Protein AF-A0A967H400-F1 (afdb_monomer_lite)

Foldseek 3Di:
DDCVVVVNDQADWAPWDADPPFFIWTAGPNRTDTDGDPVVCVVVVHDCVVCVVVVVVCVVVVDDD

pLDDT: mean 72.34, std 12.13, range [39.59, 88.38]

Sequence (65 aa):
EGARERNISAPRTENFESVTGKGVMGTIDGQQAALGNRALLDQLGIDPFPLLEKAEEMRRDGQTA

Structure (mmCIF, N/CA/C/O backbone):
data_AF-A0A967H400-F1
#
_entry.id   AF-A0A967H400-F1
#
loop_
_atom_site.group_PDB
_atom_site.id
_atom_site.type_symbol
_atom_site.label_atom_id
_atom_site.label_alt_id
_atom_site.label_comp_id
_atom_site.label_asym_id
_atom_site.label_entity_id
_atom_site.label_seq_id
_atom_site.pdbx_PDB_ins_code
_atom_site.Cartn_x
_atom_site.Cartn_y
_atom_site.Cartn_z
_atom_site.occupancy
_atom_site.B_iso_or_equiv
_atom_site.auth_seq_id
_atom_site.auth_comp_id
_atom_site.auth_asym_id
_atom_site.auth_atom_id
_atom_site.pdbx_PDB_model_num
ATOM 1 N N . GLU A 1 1 ? 4.811 13.534 5.875 1.00 39.59 1 GLU A N 1
ATOM 2 C CA . GLU A 1 1 ? 3.559 14.148 6.364 1.00 39.59 1 GLU A CA 1
ATOM 3 C C . GLU A 1 1 ? 2.429 13.144 6.211 1.00 39.59 1 GLU A C 1
ATOM 5 O O . GLU A 1 1 ? 2.416 12.419 5.221 1.00 39.59 1 GLU A O 1
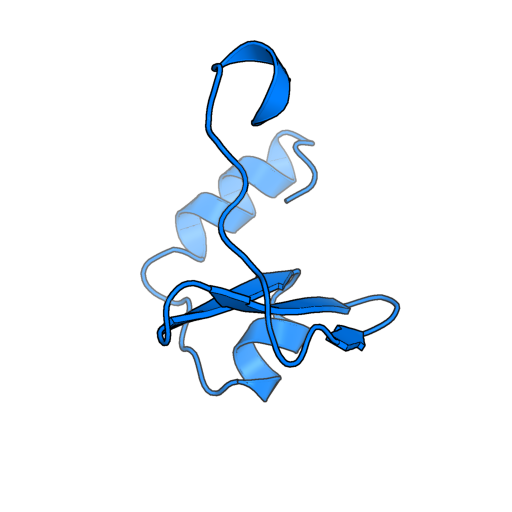ATOM 10 N N . GLY A 1 2 ? 1.554 12.999 7.207 1.00 58.69 2 GLY A N 1
ATOM 11 C CA . GLY A 1 2 ? 0.661 11.832 7.291 1.00 58.69 2 GLY A CA 1
ATOM 12 C C . GLY A 1 2 ? -0.712 12.106 7.901 1.00 58.69 2 GLY A C 1
ATOM 13 O O . GLY A 1 2 ? -1.044 13.230 8.265 1.00 58.69 2 GLY A O 1
ATOM 14 N N . ALA A 1 3 ? -1.520 11.050 8.039 1.00 61.47 3 ALA A N 1
ATOM 15 C CA . ALA A 1 3 ? -2.911 11.123 8.506 1.00 61.47 3 ALA A CA 1
ATOM 16 C C . ALA A 1 3 ? -3.092 11.861 9.852 1.00 61.47 3 ALA A C 1
ATOM 18 O O . ALA A 1 3 ? -4.095 12.550 10.041 1.00 61.47 3 ALA A O 1
ATOM 19 N N . ARG A 1 4 ? -2.096 11.783 10.753 1.00 57.75 4 ARG A N 1
ATOM 20 C CA . ARG A 1 4 ? -2.106 12.461 12.063 1.00 57.75 4 ARG A CA 1
ATOM 21 C C . ARG A 1 4 ? -2.085 13.988 11.973 1.00 57.75 4 ARG A C 1
ATOM 23 O O . ARG A 1 4 ? -2.773 14.630 12.752 1.00 57.75 4 ARG A O 1
ATOM 30 N N . GLU A 1 5 ? -1.350 14.570 11.028 1.00 63.81 5 GLU A N 1
ATOM 31 C CA . GLU A 1 5 ? -1.285 16.034 10.863 1.00 63.81 5 GLU A CA 1
ATOM 32 C C . GLU A 1 5 ? -2.552 16.597 10.212 1.00 63.81 5 GLU A C 1
ATOM 34 O O . GLU A 1 5 ? -2.881 17.766 10.386 1.00 63.81 5 GLU A O 1
ATOM 39 N N . ARG A 1 6 ? -3.305 15.753 9.496 1.00 67.38 6 ARG A N 1
ATOM 40 C CA . ARG A 1 6 ? -4.538 16.139 8.796 1.00 67.38 6 ARG A CA 1
ATOM 41 C C . ARG A 1 6 ? -5.809 15.886 9.618 1.00 67.38 6 ARG A C 1
ATOM 43 O O . ARG A 1 6 ? -6.898 16.014 9.070 1.00 67.38 6 ARG A O 1
ATOM 50 N N . ASN A 1 7 ? -5.686 15.523 10.902 1.00 61.66 7 ASN A N 1
ATOM 51 C CA . ASN A 1 7 ? -6.803 15.128 11.779 1.00 61.66 7 ASN A CA 1
ATOM 52 C C . ASN A 1 7 ? -7.717 14.049 11.165 1.00 61.66 7 ASN A C 1
ATOM 54 O O . ASN A 1 7 ? -8.919 14.011 11.426 1.00 61.66 7 ASN A O 1
ATOM 58 N N . ILE A 1 8 ? -7.158 13.162 10.339 1.00 63.84 8 ILE A N 1
ATOM 59 C CA . ILE A 1 8 ? -7.917 12.054 9.764 1.00 63.84 8 ILE A CA 1
ATOM 60 C C . ILE A 1 8 ? -7.947 10.949 10.814 1.00 63.84 8 ILE A C 1
ATOM 62 O O . ILE A 1 8 ? -6.906 10.385 11.162 1.00 63.8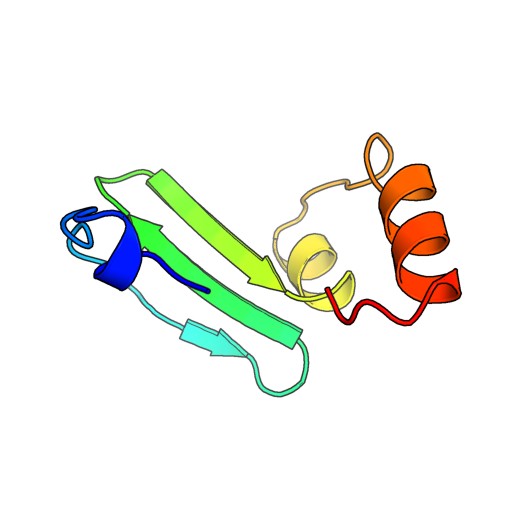4 8 ILE A O 1
ATOM 66 N N . SER A 1 9 ? -9.138 10.656 11.337 1.00 63.25 9 SER A N 1
ATOM 67 C CA . SER A 1 9 ? -9.334 9.507 12.219 1.00 63.25 9 SER A CA 1
ATOM 68 C C . SER A 1 9 ? -9.006 8.248 11.427 1.00 63.25 9 SER A C 1
ATOM 70 O O . SER A 1 9 ? -9.619 8.015 10.387 1.00 63.25 9 SER A O 1
ATOM 72 N N . ALA A 1 10 ? -8.007 7.481 11.865 1.00 63.16 10 ALA A N 1
ATOM 73 C CA . ALA A 1 10 ? -7.619 6.265 11.167 1.00 63.16 10 ALA A CA 1
ATOM 74 C C . ALA A 1 10 ? -8.761 5.240 11.303 1.00 63.16 10 ALA A C 1
ATOM 76 O O . ALA A 1 10 ? -9.040 4.810 12.427 1.00 63.16 10 ALA A O 1
ATOM 77 N N . PRO A 1 11 ? -9.443 4.875 10.204 1.00 66.88 11 PRO A N 1
ATOM 78 C CA . PRO A 1 11 ? -10.502 3.877 10.252 1.00 66.88 11 P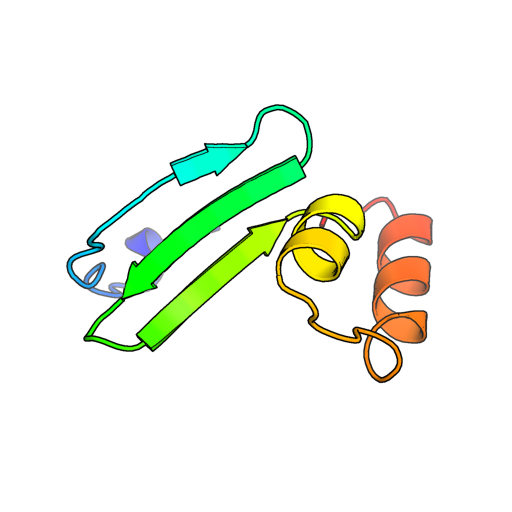RO A CA 1
ATOM 79 C C . PRO A 1 11 ? -9.939 2.533 10.717 1.00 66.88 11 PRO A C 1
ATOM 81 O O . PRO A 1 11 ? -8.757 2.222 10.528 1.00 66.88 11 PRO A O 1
ATOM 84 N N . ARG A 1 12 ? -10.786 1.731 11.367 1.00 67.94 12 ARG A N 1
ATOM 85 C CA . ARG A 1 12 ? -10.371 0.433 11.898 1.00 67.94 12 ARG A CA 1
ATOM 86 C C . ARG A 1 12 ? -9.965 -0.455 10.727 1.00 67.94 12 ARG A C 1
ATOM 88 O O . ARG A 1 12 ? -10.769 -0.725 9.843 1.00 67.94 12 ARG A O 1
ATOM 95 N N . THR A 1 13 ? -8.710 -0.890 10.729 1.00 71.38 13 THR A N 1
ATOM 96 C CA . THR A 1 13 ? -8.214 -1.837 9.731 1.00 71.38 13 THR A CA 1
ATOM 97 C C . THR A 1 13 ? -8.390 -3.259 10.251 1.00 71.38 13 THR A C 1
ATOM 99 O O . THR A 1 13 ? -7.974 -3.575 11.367 1.00 71.38 13 THR A O 1
ATOM 102 N N . GLU A 1 14 ? -9.002 -4.115 9.446 1.00 78.75 14 GLU A N 1
ATOM 103 C CA . GLU A 1 14 ? -9.144 -5.551 9.685 1.00 78.75 14 GLU A CA 1
ATOM 104 C C . GLU A 1 14 ? -8.252 -6.327 8.713 1.00 78.75 14 GLU A C 1
ATOM 106 O O . GLU A 1 14 ? -7.914 -5.824 7.642 1.00 78.75 14 GLU A O 1
ATOM 111 N N . ASN A 1 15 ? -7.857 -7.551 9.078 1.00 82.75 15 ASN A N 1
ATOM 112 C CA . ASN A 1 15 ? -7.040 -8.432 8.230 1.00 82.75 15 ASN A CA 1
ATOM 113 C C . ASN A 1 15 ? -5.767 -7.760 7.684 1.00 82.75 15 ASN A C 1
ATOM 115 O O . ASN A 1 15 ? -5.410 -7.946 6.525 1.00 82.75 15 ASN A O 1
ATOM 119 N N . PHE A 1 16 ? -5.109 -6.937 8.508 1.00 85.44 16 PHE A N 1
ATOM 120 C CA . PHE A 1 16 ? -3.854 -6.302 8.124 1.00 85.44 16 PHE A CA 1
ATOM 121 C C . PHE A 1 16 ? -2.760 -7.360 7.930 1.00 85.44 16 PHE A C 1
ATOM 123 O O . PHE A 1 16 ? -2.457 -8.118 8.853 1.00 85.44 16 PHE A O 1
ATOM 130 N N . GLU A 1 17 ? -2.135 -7.361 6.758 1.00 83.75 17 GLU A N 1
ATOM 131 C CA . GLU A 1 17 ? -1.029 -8.240 6.400 1.00 83.75 17 GLU A CA 1
ATOM 132 C C . GLU A 1 17 ? 0.145 -7.414 5.869 1.00 83.75 17 GLU A C 1
ATOM 134 O O . GLU A 1 17 ? -0.013 -6.550 5.003 1.00 83.75 17 GLU A O 1
ATOM 139 N N . SER A 1 18 ? 1.342 -7.691 6.391 1.00 86.38 18 SER A N 1
ATOM 140 C CA . SER A 1 18 ? 2.590 -7.107 5.905 1.00 86.38 18 SER A CA 1
ATOM 141 C C . SER A 1 18 ? 3.340 -8.132 5.070 1.00 86.38 18 SER A C 1
ATOM 143 O O . SER A 1 18 ? 3.762 -9.173 5.574 1.00 86.38 18 SER A O 1
ATOM 145 N N . VAL A 1 19 ? 3.530 -7.819 3.794 1.00 83.62 19 VAL A N 1
ATOM 146 C CA . VAL A 1 19 ? 4.280 -8.643 2.855 1.00 83.62 19 VAL A CA 1
ATOM 147 C C . VAL A 1 19 ? 5.667 -8.030 2.705 1.00 83.62 19 VAL A C 1
ATOM 149 O O . VAL A 1 19 ? 5.871 -7.067 1.960 1.00 83.62 19 VAL A O 1
ATOM 152 N N . THR A 1 20 ? 6.632 -8.580 3.444 1.00 84.56 20 THR A N 1
ATOM 153 C CA . THR A 1 20 ? 8.018 -8.093 3.473 1.00 84.56 20 THR A CA 1
ATOM 154 C C . THR A 1 20 ? 8.579 -7.918 2.063 1.00 84.56 20 THR A C 1
ATOM 156 O O . THR A 1 20 ? 8.550 -8.836 1.245 1.00 84.56 20 THR A O 1
ATOM 159 N N . GLY A 1 21 ? 9.094 -6.720 1.778 1.00 86.06 21 GLY A N 1
ATOM 160 C CA . GLY A 1 21 ? 9.658 -6.373 0.471 1.00 86.06 21 GLY A CA 1
ATOM 161 C C . GLY A 1 21 ? 8.626 -6.093 -0.629 1.00 86.06 21 GLY A C 1
ATOM 162 O O . GLY A 1 21 ? 9.026 -5.787 -1.751 1.00 86.06 21 GLY A O 1
ATOM 163 N N . LYS A 1 22 ? 7.320 -6.170 -0.336 1.00 84.75 22 LYS A N 1
ATOM 164 C CA . LYS A 1 22 ? 6.249 -5.851 -1.291 1.00 84.75 22 LYS A CA 1
ATOM 165 C C . LYS A 1 22 ? 5.330 -4.727 -0.828 1.00 84.75 22 LYS A C 1
ATOM 167 O O . LYS A 1 22 ? 4.994 -3.877 -1.641 1.00 84.75 22 LYS A O 1
ATOM 172 N N . GLY A 1 23 ? 4.948 -4.696 0.446 1.00 88.00 23 GLY A N 1
ATOM 173 C CA . GLY A 1 23 ? 4.049 -3.680 0.998 1.00 88.00 23 GLY A CA 1
ATOM 174 C C . GLY A 1 23 ? 3.092 -4.255 2.035 1.00 88.00 23 GLY A C 1
ATOM 175 O O . GLY A 1 23 ? 3.382 -5.279 2.648 1.00 88.00 23 GLY A O 1
ATOM 176 N N . VAL A 1 24 ? 1.955 -3.597 2.237 1.00 87.56 24 VAL A N 1
ATOM 177 C CA . VAL A 1 24 ? 0.926 -3.981 3.209 1.00 87.56 24 VAL A CA 1
ATOM 178 C C . VAL A 1 24 ? -0.454 -4.007 2.561 1.00 87.56 24 VAL A C 1
ATOM 180 O O . VAL A 1 24 ? -0.730 -3.255 1.627 1.00 87.56 24 VAL A O 1
ATOM 183 N N . MET A 1 25 ? -1.341 -4.850 3.072 1.00 87.44 25 MET A N 1
ATOM 184 C CA . MET A 1 25 ? -2.748 -4.888 2.678 1.00 87.44 25 MET A CA 1
ATOM 185 C C . MET A 1 25 ? -3.650 -5.041 3.897 1.00 87.44 25 MET A C 1
ATOM 187 O O . MET A 1 25 ? -3.199 -5.436 4.969 1.00 87.44 25 MET A O 1
ATOM 191 N N . GLY A 1 26 ? -4.923 -4.711 3.745 1.00 88.38 26 GLY A N 1
ATOM 192 C CA . GLY A 1 26 ? -5.921 -4.866 4.790 1.00 88.38 26 GLY A CA 1
ATOM 193 C C . GLY A 1 26 ? -7.302 -4.450 4.313 1.00 88.38 26 GLY A C 1
ATOM 194 O O . GLY A 1 26 ? -7.504 -4.083 3.160 1.00 88.38 26 GLY A O 1
ATOM 195 N N . THR A 1 27 ? -8.272 -4.515 5.211 1.00 83.88 27 THR A N 1
ATOM 196 C CA . THR A 1 27 ? -9.642 -4.059 4.972 1.00 83.88 27 THR A CA 1
ATOM 197 C C . THR A 1 27 ? -9.907 -2.825 5.814 1.00 83.88 27 THR A C 1
ATOM 199 O O . THR A 1 27 ? -9.720 -2.856 7.025 1.00 83.88 27 THR A O 1
ATOM 202 N N . ILE A 1 28 ? -10.338 -1.742 5.183 1.00 83.12 28 ILE A N 1
ATOM 203 C CA . ILE A 1 28 ? -10.682 -0.473 5.815 1.00 83.12 28 ILE A CA 1
ATOM 204 C C . ILE A 1 28 ? -12.165 -0.223 5.551 1.00 83.12 28 ILE A C 1
ATOM 206 O O . ILE A 1 28 ? -12.568 -0.168 4.394 1.00 83.12 28 ILE A O 1
ATOM 210 N N . ASP A 1 29 ? -12.983 -0.117 6.601 1.00 82.75 29 ASP A N 1
ATOM 211 C CA . ASP A 1 29 ? -14.437 0.108 6.492 1.00 82.75 29 ASP A CA 1
ATOM 212 C C . ASP A 1 29 ? -15.150 -0.870 5.525 1.00 82.75 29 ASP A C 1
ATOM 214 O O . ASP A 1 29 ? -16.061 -0.510 4.782 1.00 82.75 29 ASP A O 1
ATOM 218 N N . GLY A 1 30 ? -14.713 -2.136 5.510 1.00 80.38 30 GLY A N 1
ATOM 219 C CA . GLY A 1 30 ? -15.244 -3.180 4.621 1.00 80.38 30 GLY A CA 1
ATOM 220 C C . GLY A 1 30 ? -14.699 -3.152 3.186 1.00 80.38 30 GLY A C 1
ATOM 221 O O . GLY A 1 30 ? -15.067 -4.007 2.382 1.00 80.38 30 GLY A O 1
ATOM 222 N N . GLN A 1 31 ? -13.805 -2.217 2.857 1.00 80.31 31 GLN A N 1
ATOM 223 C CA . GLN A 1 31 ? -13.150 -2.118 1.553 1.00 80.31 31 GLN A CA 1
ATOM 224 C C . GLN A 1 31 ? -11.718 -2.647 1.617 1.00 80.31 31 GLN A C 1
ATOM 226 O O . GLN A 1 31 ? -10.967 -2.316 2.532 1.00 80.31 31 GLN A O 1
ATOM 231 N N . GLN A 1 32 ? -11.307 -3.448 0.634 1.00 81.88 32 GLN A N 1
ATOM 232 C CA . GLN A 1 32 ? -9.911 -3.875 0.540 1.00 81.88 32 GLN A CA 1
ATOM 233 C C . GLN A 1 32 ? -9.017 -2.697 0.144 1.00 81.88 32 GLN A C 1
ATOM 235 O O . GLN A 1 32 ? -9.283 -1.997 -0.832 1.00 81.88 32 GLN A O 1
ATOM 240 N N . ALA A 1 33 ? -7.943 -2.507 0.899 1.00 84.31 33 ALA A N 1
ATOM 241 C CA . ALA A 1 33 ? -6.913 -1.512 0.667 1.00 84.31 33 ALA A CA 1
ATOM 242 C C . ALA A 1 33 ? -5.545 -2.200 0.622 1.00 84.31 33 ALA A C 1
ATOM 244 O O . ALA A 1 33 ? -5.231 -3.048 1.458 1.00 84.31 33 ALA A O 1
ATOM 245 N N . ALA A 1 34 ? -4.713 -1.815 -0.341 1.00 85.19 34 ALA A N 1
ATOM 246 C CA . ALA A 1 34 ? -3.351 -2.309 -0.477 1.00 85.19 34 ALA A CA 1
ATOM 247 C C . ALA A 1 34 ? -2.411 -1.158 -0.831 1.00 85.19 34 ALA A C 1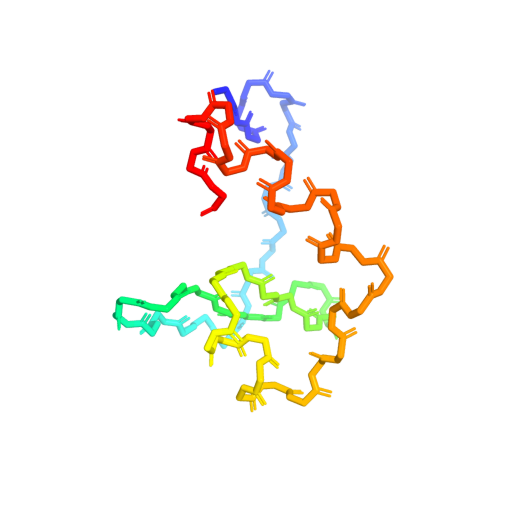
ATOM 249 O O . ALA A 1 34 ? -2.754 -0.285 -1.626 1.00 85.19 34 ALA A O 1
ATOM 250 N N . LEU A 1 35 ? -1.227 -1.168 -0.229 1.00 83.25 35 LEU A N 1
ATOM 251 C CA . LEU A 1 35 ? -0.170 -0.194 -0.449 1.00 83.25 35 LEU A CA 1
ATOM 252 C C . LEU A 1 35 ? 1.146 -0.944 -0.621 1.00 83.25 35 LEU A C 1
ATOM 254 O O . LEU A 1 35 ? 1.616 -1.597 0.309 1.00 83.25 35 LEU A O 1
ATOM 258 N N . GLY A 1 36 ? 1.753 -0.853 -1.798 1.00 84.94 36 GLY A N 1
ATOM 259 C CA . GLY A 1 36 ? 2.993 -1.556 -2.081 1.00 84.94 36 GLY A CA 1
ATOM 260 C C . GLY A 1 36 ? 3.431 -1.455 -3.531 1.00 84.94 36 GLY A C 1
ATOM 261 O O . GLY A 1 36 ? 2.849 -0.730 -4.335 1.00 84.94 36 GLY A O 1
ATOM 262 N N . ASN A 1 37 ? 4.471 -2.212 -3.858 1.00 82.56 37 ASN A N 1
ATOM 263 C CA . ASN A 1 37 ? 5.061 -2.251 -5.185 1.00 82.56 37 ASN A CA 1
ATOM 264 C C . ASN A 1 37 ? 4.262 -3.137 -6.157 1.00 82.56 37 ASN A C 1
ATOM 266 O O . ASN A 1 37 ? 3.291 -3.804 -5.795 1.00 82.56 37 ASN A O 1
ATOM 270 N N . ARG A 1 38 ? 4.722 -3.190 -7.411 1.00 80.00 38 ARG A N 1
ATOM 271 C CA . ARG A 1 38 ? 4.100 -3.990 -8.474 1.00 80.00 38 ARG A CA 1
ATOM 272 C C . ARG A 1 38 ? 3.892 -5.457 -8.091 1.00 80.00 38 ARG A C 1
ATOM 274 O O . ARG A 1 38 ? 2.845 -6.008 -8.392 1.00 80.00 38 ARG A O 1
ATOM 281 N N . ALA A 1 39 ? 4.829 -6.061 -7.360 1.00 80.50 39 ALA A N 1
ATOM 282 C CA . ALA A 1 39 ? 4.713 -7.458 -6.950 1.00 80.50 39 ALA A CA 1
ATOM 283 C C . ALA A 1 39 ? 3.559 -7.706 -5.960 1.00 80.50 39 ALA A C 1
ATOM 285 O O . ALA A 1 39 ? 3.068 -8.833 -5.881 1.00 80.50 39 ALA A O 1
ATOM 286 N N . LEU A 1 40 ? 3.141 -6.690 -5.191 1.00 83.19 40 LEU A N 1
ATOM 287 C CA . LEU A 1 40 ? 1.927 -6.751 -4.372 1.00 83.19 40 LEU A CA 1
ATOM 288 C C . LEU A 1 40 ? 0.670 -6.632 -5.242 1.00 83.19 40 LEU A C 1
ATOM 290 O O . LEU A 1 40 ? -0.268 -7.402 -5.066 1.00 83.19 40 LEU A O 1
ATOM 294 N N . LEU A 1 41 ? 0.665 -5.690 -6.188 1.00 82.75 41 LEU A N 1
ATOM 295 C CA . LEU A 1 41 ? -0.470 -5.456 -7.088 1.00 82.75 41 LEU A CA 1
ATOM 296 C C . LEU A 1 41 ? -0.745 -6.671 -7.983 1.00 82.75 41 LEU A C 1
ATOM 298 O O . LEU A 1 41 ? -1.891 -7.106 -8.077 1.00 82.75 41 LEU A O 1
ATOM 302 N N . ASP A 1 42 ? 0.306 -7.283 -8.535 1.00 81.44 42 ASP A N 1
ATOM 303 C CA . ASP A 1 42 ? 0.223 -8.510 -9.334 1.00 81.44 42 ASP A CA 1
ATOM 304 C C . ASP A 1 42 ? -0.363 -9.673 -8.512 1.00 81.44 42 ASP A C 1
ATOM 306 O O . ASP A 1 42 ? -1.200 -10.429 -9.003 1.00 81.44 42 ASP A O 1
ATOM 310 N N . GLN A 1 43 ? 0.027 -9.799 -7.235 1.00 81.12 43 GLN A N 1
ATOM 311 C CA . GLN A 1 43 ? -0.504 -10.821 -6.322 1.00 81.12 43 GLN A CA 1
ATOM 312 C C . GLN A 1 43 ? -2.002 -10.624 -6.037 1.00 81.12 43 GLN A C 1
ATOM 314 O O . GLN A 1 43 ? -2.716 -11.600 -5.819 1.00 81.12 43 GLN A O 1
ATOM 319 N N . LEU A 1 44 ? -2.476 -9.378 -6.054 1.00 81.69 44 LEU A N 1
ATOM 320 C CA . LEU A 1 44 ? -3.886 -9.027 -5.890 1.00 81.69 44 LEU A CA 1
ATOM 321 C C . LEU A 1 44 ? -4.672 -9.060 -7.212 1.00 81.69 44 LEU A C 1
ATOM 323 O O . LEU A 1 44 ? -5.875 -8.809 -7.206 1.00 81.69 44 LEU A O 1
ATOM 327 N N . GLY A 1 45 ? -4.018 -9.361 -8.342 1.00 80.19 45 GLY A N 1
ATOM 328 C CA . GLY A 1 45 ? -4.637 -9.342 -9.669 1.00 80.19 45 GLY A CA 1
ATOM 329 C C . GLY A 1 45 ? -5.073 -7.945 -10.125 1.00 80.19 45 GLY A C 1
ATOM 330 O O . GLY A 1 45 ? -5.952 -7.826 -10.977 1.00 80.19 45 GLY A O 1
ATOM 331 N N . ILE A 1 46 ? -4.495 -6.890 -9.544 1.00 79.56 46 ILE A N 1
ATOM 332 C CA . ILE A 1 46 ? -4.797 -5.496 -9.878 1.00 79.56 46 ILE A CA 1
ATOM 333 C C . ILE A 1 46 ? -3.889 -5.086 -11.033 1.00 79.56 46 ILE A C 1
ATOM 335 O O . ILE A 1 46 ? -2.677 -5.010 -10.850 1.00 79.56 46 ILE A O 1
ATOM 339 N N . ASP A 1 47 ? -4.463 -4.786 -12.200 1.00 69.56 47 ASP A N 1
ATOM 340 C CA . ASP A 1 47 ? -3.702 -4.251 -13.332 1.00 69.56 47 ASP A CA 1
ATOM 341 C C . ASP A 1 47 ? -3.425 -2.747 -13.134 1.00 69.56 47 ASP A C 1
ATOM 343 O O . ASP A 1 47 ? -4.354 -1.934 -13.211 1.00 69.56 47 ASP A O 1
ATOM 347 N N . PRO A 1 48 ? -2.168 -2.329 -12.886 1.00 66.06 48 PRO A N 1
ATOM 348 C CA . PRO A 1 48 ? -1.840 -0.933 -12.673 1.00 66.06 48 PRO A CA 1
ATOM 349 C C . PRO A 1 48 ? -1.558 -0.186 -13.983 1.00 66.06 48 PRO A C 1
ATOM 351 O O . PRO A 1 48 ? -1.076 0.942 -13.916 1.00 66.06 48 PRO A O 1
ATOM 354 N N . PHE A 1 49 ? -1.824 -0.764 -15.168 1.00 62.72 49 PHE A N 1
ATOM 355 C CA . PHE A 1 49 ? -1.528 -0.149 -16.478 1.00 62.72 49 PHE A CA 1
ATOM 356 C C . PHE A 1 49 ? -1.925 1.331 -16.620 1.00 62.72 49 PHE A C 1
ATOM 358 O O . PHE A 1 49 ? -1.116 2.089 -17.151 1.00 62.72 49 PHE A O 1
ATOM 365 N N . PRO A 1 50 ? -3.075 1.804 -16.092 1.00 63.31 50 PRO A N 1
ATOM 366 C CA . PRO A 1 50 ? -3.440 3.223 -16.169 1.00 63.31 50 PRO A CA 1
ATOM 367 C C . PRO A 1 50 ? -2.561 4.158 -15.317 1.00 63.31 50 PRO A C 1
ATOM 369 O O . PRO A 1 50 ? -2.593 5.371 -15.499 1.00 63.31 50 PRO A O 1
ATOM 372 N N . LEU A 1 51 ? -1.818 3.616 -14.348 1.00 61.91 51 LEU A N 1
ATOM 373 C CA . LEU A 1 51 ? -1.038 4.355 -13.347 1.00 61.91 51 LEU A CA 1
ATOM 374 C C . LEU A 1 51 ? 0.470 4.071 -13.434 1.00 61.91 51 LEU A C 1
ATOM 376 O O . LEU A 1 51 ? 1.259 4.768 -12.799 1.00 61.91 51 LEU A O 1
ATOM 380 N N . LEU A 1 52 ? 0.876 3.071 -14.222 1.00 60.44 52 LEU A N 1
ATOM 381 C CA . LEU A 1 52 ? 2.263 2.627 -14.372 1.00 60.44 52 LEU A CA 1
ATOM 382 C C . LEU A 1 52 ? 3.173 3.691 -14.988 1.00 60.44 52 LEU A C 1
ATOM 384 O O . LEU A 1 52 ? 4.292 3.863 -14.512 1.00 60.44 52 LEU A O 1
ATOM 388 N N . GLU A 1 53 ? 2.692 4.437 -15.986 1.00 61.84 53 GLU A N 1
ATOM 389 C CA . GLU A 1 53 ? 3.461 5.544 -16.576 1.00 61.84 53 GLU A CA 1
ATOM 390 C C . GLU A 1 53 ? 3.782 6.616 -15.531 1.00 61.84 53 GLU A C 1
ATOM 392 O O . GLU A 1 53 ? 4.928 7.039 -15.398 1.00 61.84 53 GLU A O 1
ATOM 397 N N . LYS A 1 54 ? 2.789 6.983 -14.716 1.00 60.59 54 LYS A N 1
ATOM 398 C CA . LYS A 1 54 ? 2.940 7.999 -13.670 1.00 60.59 54 LYS A CA 1
ATOM 399 C C . LYS A 1 54 ? 3.797 7.509 -12.499 1.00 60.59 54 LYS A C 1
ATOM 401 O O . LYS A 1 54 ? 4.553 8.284 -11.920 1.00 60.59 54 LYS A O 1
ATOM 406 N N . ALA A 1 55 ? 3.711 6.222 -12.162 1.00 61.53 55 ALA A N 1
ATOM 407 C CA . ALA A 1 55 ? 4.525 5.610 -11.115 1.00 61.53 55 ALA A CA 1
ATOM 408 C C . ALA A 1 55 ? 6.010 5.500 -11.511 1.00 61.53 55 ALA A C 1
ATOM 410 O O . ALA A 1 55 ? 6.875 5.777 -10.683 1.00 61.53 55 ALA A O 1
ATOM 411 N N . GLU A 1 56 ? 6.329 5.141 -12.761 1.00 63.62 56 GLU A N 1
ATOM 412 C CA . GLU A 1 56 ? 7.721 5.127 -13.243 1.00 63.62 56 GLU A CA 1
ATOM 413 C C . 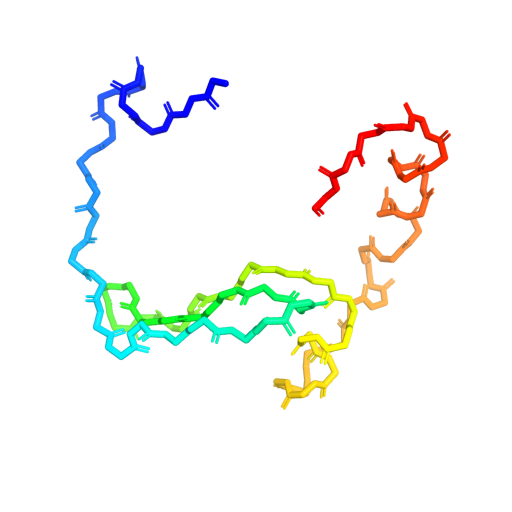GLU A 1 56 ? 8.316 6.535 -13.365 1.00 63.62 56 GLU A C 1
ATOM 415 O O . GLU A 1 56 ? 9.505 6.720 -13.096 1.00 63.62 56 GLU A O 1
ATOM 420 N N . GLU A 1 57 ? 7.503 7.536 -13.707 1.00 62.25 57 GLU A N 1
ATOM 421 C CA . GLU A 1 57 ? 7.914 8.943 -13.702 1.00 62.25 57 GLU A CA 1
ATOM 422 C C . GLU A 1 57 ? 8.288 9.408 -12.280 1.00 62.25 57 GLU A C 1
ATOM 424 O O . GLU A 1 57 ? 9.400 9.884 -12.057 1.00 62.25 57 GLU A O 1
ATOM 429 N N . MET A 1 58 ? 7.441 9.136 -11.278 1.00 60.41 58 MET A N 1
ATOM 430 C CA . MET A 1 58 ? 7.732 9.462 -9.870 1.00 60.41 58 MET A CA 1
ATOM 431 C C . MET A 1 58 ? 8.927 8.678 -9.299 1.00 60.41 58 MET A C 1
ATOM 433 O O . MET A 1 58 ? 9.686 9.202 -8.479 1.00 60.41 58 MET A O 1
ATOM 437 N N . ARG A 1 59 ? 9.136 7.434 -9.755 1.00 61.59 59 ARG A N 1
ATOM 438 C CA . ARG A 1 59 ? 10.286 6.607 -9.357 1.00 61.59 59 ARG A CA 1
ATOM 439 C C . ARG A 1 59 ? 11.599 7.141 -9.931 1.00 61.59 59 ARG A C 1
ATOM 441 O O . ARG A 1 59 ? 12.631 7.051 -9.265 1.00 61.59 59 ARG A O 1
ATOM 448 N N . ARG A 1 60 ? 11.573 7.707 -11.145 1.00 59.28 60 ARG A N 1
ATOM 449 C CA . ARG A 1 60 ? 12.719 8.409 -11.749 1.00 59.28 60 ARG A CA 1
ATOM 450 C C . ARG A 1 60 ? 13.113 9.658 -10.966 1.00 59.28 60 ARG A C 1
ATOM 452 O O . ARG A 1 60 ? 14.306 9.914 -10.832 1.00 59.28 60 ARG A O 1
ATOM 459 N N . ASP A 1 61 ? 12.137 10.349 -10.389 1.00 61.25 61 ASP A N 1
ATOM 460 C CA . ASP A 1 61 ? 12.349 11.554 -9.579 1.00 61.25 61 ASP A CA 1
ATOM 461 C C . ASP A 1 61 ? 12.766 11.261 -8.123 1.00 61.25 61 ASP A C 1
ATOM 463 O O . ASP A 1 61 ? 12.920 12.173 -7.311 1.00 61.25 61 ASP A O 1
ATOM 467 N N . GLY A 1 62 ? 13.000 9.989 -7.773 1.00 56.91 62 GLY A N 1
ATOM 468 C CA . GLY A 1 62 ? 13.525 9.591 -6.464 1.00 56.91 62 GLY A CA 1
ATOM 469 C C . GLY A 1 62 ? 12.492 9.574 -5.333 1.00 56.91 62 GLY A C 1
A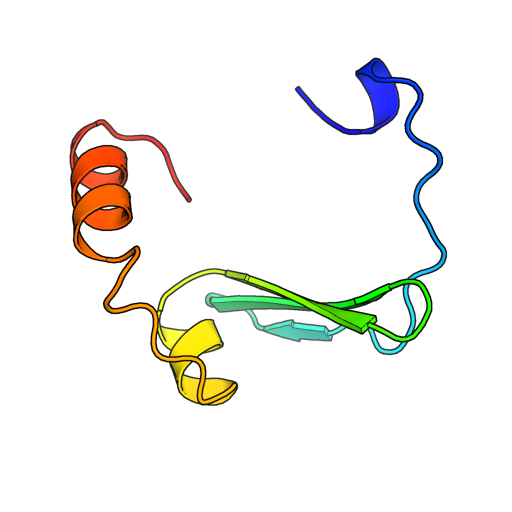TOM 470 O O . GLY A 1 62 ? 12.869 9.396 -4.174 1.00 56.91 62 GLY A O 1
ATOM 471 N N . GLN A 1 63 ? 11.198 9.718 -5.638 1.00 53.38 63 GLN A N 1
ATOM 472 C CA . GLN A 1 63 ? 10.130 9.505 -4.664 1.00 53.38 63 GLN A CA 1
ATOM 473 C C . GLN A 1 63 ? 9.837 8.009 -4.567 1.00 53.38 63 GLN A C 1
ATOM 475 O O . GLN A 1 63 ? 9.298 7.386 -5.479 1.00 53.38 63 GLN A O 1
ATOM 480 N N . THR A 1 64 ? 10.237 7.415 -3.445 1.00 47.47 64 THR A N 1
ATOM 481 C CA . THR A 1 64 ? 9.865 6.046 -3.092 1.00 47.47 64 THR A CA 1
ATOM 482 C C . THR A 1 64 ? 8.346 5.977 -2.931 1.00 47.47 64 THR A C 1
ATOM 484 O O . THR A 1 64 ? 7.809 6.605 -2.015 1.00 47.47 64 THR A O 1
ATOM 487 N N . ALA A 1 65 ? 7.688 5.256 -3.841 1.00 50.47 65 ALA A N 1
ATOM 488 C CA . ALA A 1 65 ? 6.286 4.856 -3.744 1.00 50.47 65 ALA A CA 1
ATOM 489 C C . ALA A 1 65 ? 6.103 3.682 -2.772 1.00 50.47 65 ALA A C 1
ATOM 491 O O . ALA A 1 65 ? 7.022 2.828 -2.705 1.00 50.47 65 ALA A O 1
#

Radius of gyration: 13.51 Å; chains: 1; bounding box: 29×27×29 Å

Secondary structure (DSSP, 8-state):
--TTTTT---PPEEEEEEETTTEEEEEETTEEEEEE-HHHHHHTT---HHHHHHHHHHHHTT---